Protein AF-A0A852V885-F1 (afdb_monomer_lite)

Secondary structure (DSSP, 8-state):
---S-TT--EEEEEEEEEEEE-TTS-EEEEEEEEEEEEGGGGGG--TTT--HHHHHHHHEEEEEEEEETTTTEEEPPP-TT-HHHHHHHHS---------

Organism: NCBI:txid1260955

Structure (mmCIF, N/CA/C/O backbone):
data_AF-A0A852V885-F1
#
_entry.id   AF-A0A852V885-F1
#
loop_
_atom_site.group_PDB
_atom_site.id
_atom_site.type_symbol
_atom_site.label_atom_id
_atom_site.label_alt_id
_atom_site.label_comp_id
_atom_site.label_asym_id
_atom_site.label_entity_id
_atom_site.label_seq_id
_atom_site.pdbx_PDB_ins_code
_atom_site.Cartn_x
_atom_site.Cartn_y
_atom_site.Cartn_z
_atom_site.occupancy
_atom_site.B_iso_or_equiv
_atom_site.auth_seq_id
_atom_site.auth_comp_id
_atom_site.auth_asym_id
_atom_site.auth_atom_id
_atom_site.pdbx_PDB_model_num
ATOM 1 N N . MET A 1 1 ? 10.009 -18.493 -13.099 1.00 53.38 1 MET A N 1
ATOM 2 C CA . MET A 1 1 ? 9.503 -17.710 -11.955 1.00 53.38 1 MET A CA 1
ATOM 3 C C . MET A 1 1 ? 8.258 -18.432 -11.473 1.00 53.38 1 MET A C 1
ATOM 5 O O . MET A 1 1 ? 7.298 -18.512 -12.229 1.00 53.38 1 MET A O 1
ATOM 9 N N . GLU A 1 2 ? 8.333 -19.107 -10.330 1.00 53.81 2 GLU A N 1
ATOM 10 C CA . GLU A 1 2 ? 7.222 -19.916 -9.817 1.00 53.81 2 GLU A CA 1
ATOM 11 C C . GLU A 1 2 ? 6.135 -18.998 -9.239 1.00 53.81 2 GLU A C 1
ATOM 13 O O . GLU A 1 2 ? 6.434 -17.995 -8.591 1.00 53.81 2 GLU A O 1
ATOM 18 N N . ASN A 1 3 ? 4.870 -19.284 -9.539 1.00 57.44 3 ASN A N 1
ATOM 19 C CA . ASN A 1 3 ? 3.746 -18.435 -9.159 1.00 57.44 3 ASN A CA 1
ATOM 20 C C . ASN A 1 3 ? 3.264 -18.829 -7.756 1.00 57.44 3 ASN A C 1
ATOM 22 O O . ASN A 1 3 ? 2.510 -19.786 -7.611 1.00 57.44 3 ASN A O 1
ATOM 26 N N . LEU A 1 4 ? 3.696 -18.090 -6.732 1.00 71.00 4 LEU A N 1
ATOM 27 C CA . LEU A 1 4 ? 3.463 -18.420 -5.317 1.00 71.00 4 LEU A CA 1
ATOM 28 C C . LEU A 1 4 ? 1.994 -18.298 -4.857 1.00 71.00 4 LEU A C 1
ATOM 30 O O . LEU A 1 4 ? 1.671 -18.696 -3.742 1.00 71.00 4 LEU A O 1
ATOM 34 N N . ALA A 1 5 ? 1.086 -17.771 -5.687 1.00 72.31 5 ALA A N 1
ATOM 35 C CA . ALA A 1 5 ? -0.337 -17.664 -5.350 1.00 72.31 5 ALA A CA 1
ATOM 36 C C . ALA A 1 5 ? -1.220 -17.581 -6.613 1.00 72.31 5 ALA A C 1
ATOM 38 O O . ALA A 1 5 ? -1.673 -16.494 -6.979 1.00 72.31 5 ALA A O 1
ATOM 39 N N . PRO A 1 6 ? -1.493 -18.694 -7.317 1.00 72.25 6 PRO A N 1
ATOM 40 C CA . PRO A 1 6 ? -2.224 -18.673 -8.588 1.00 72.25 6 PRO A CA 1
ATOM 41 C C . PRO A 1 6 ? -3.679 -18.189 -8.459 1.00 72.25 6 PRO A C 1
ATOM 43 O O . PRO A 1 6 ? -4.210 -17.621 -9.408 1.00 72.25 6 PRO A O 1
ATOM 46 N N . GLY A 1 7 ? -4.302 -18.344 -7.285 1.00 85.31 7 GLY A N 1
ATOM 47 C CA . GLY A 1 7 ? -5.670 -17.882 -7.017 1.00 85.31 7 GLY A CA 1
ATOM 48 C C . GLY A 1 7 ? -5.797 -16.431 -6.535 1.00 85.31 7 GLY A C 1
ATOM 49 O O . GLY A 1 7 ? -6.914 -15.940 -6.401 1.00 85.31 7 GLY A O 1
ATOM 50 N N . LEU A 1 8 ? -4.691 -15.730 -6.255 1.00 83.62 8 LEU A N 1
ATOM 51 C CA . LEU A 1 8 ? -4.754 -14.348 -5.776 1.00 83.62 8 LEU A CA 1
ATOM 52 C C . LEU A 1 8 ? -5.146 -13.422 -6.933 1.00 83.62 8 LEU A C 1
ATOM 54 O O . LEU A 1 8 ? -4.385 -13.280 -7.889 1.00 83.62 8 LEU A O 1
ATOM 58 N N . THR A 1 9 ? -6.318 -12.792 -6.847 1.00 88.81 9 THR A N 1
ATOM 59 C CA . THR A 1 9 ? -6.835 -11.877 -7.882 1.00 88.81 9 THR A CA 1
ATOM 60 C C . THR A 1 9 ? -6.717 -10.407 -7.492 1.00 88.81 9 THR A C 1
ATOM 62 O O . THR A 1 9 ? -6.601 -9.551 -8.368 1.00 88.81 9 THR A O 1
ATOM 65 N N . ALA A 1 10 ? -6.697 -10.103 -6.194 1.00 87.38 10 ALA A N 1
ATOM 66 C CA . ALA A 1 10 ? -6.475 -8.766 -5.662 1.00 87.38 10 ALA A CA 1
ATOM 67 C C . ALA A 1 10 ? -5.878 -8.827 -4.251 1.00 87.38 10 ALA A C 1
ATOM 69 O O . ALA A 1 10 ? -6.069 -9.806 -3.531 1.00 87.38 10 ALA A O 1
ATOM 70 N N . ALA A 1 11 ? -5.206 -7.753 -3.844 1.00 85.81 11 ALA A N 1
ATOM 71 C CA . ALA A 1 11 ? -4.686 -7.562 -2.497 1.00 85.81 11 ALA A CA 1
ATOM 72 C C . ALA A 1 11 ? -5.018 -6.156 -1.985 1.00 85.81 11 ALA A C 1
ATOM 74 O O . ALA A 1 11 ? -5.087 -5.199 -2.757 1.00 85.81 11 ALA A O 1
ATOM 75 N N . ARG A 1 12 ? -5.210 -6.028 -0.671 1.00 83.94 12 ARG A N 1
ATOM 76 C CA . ARG A 1 12 ? -5.202 -4.738 0.026 1.00 83.94 12 ARG A CA 1
ATOM 77 C C . ARG A 1 12 ? -3.904 -4.651 0.812 1.00 83.94 12 ARG A C 1
ATOM 79 O O . ARG A 1 12 ? -3.597 -5.572 1.562 1.00 83.94 12 ARG A O 1
ATOM 86 N N . ALA A 1 13 ? -3.153 -3.578 0.620 1.00 81.12 13 ALA A N 1
ATOM 87 C CA . ALA A 1 13 ? -1.880 -3.366 1.290 1.00 81.12 13 ALA A CA 1
ATOM 88 C C . ALA A 1 13 ? -1.911 -2.060 2.078 1.00 81.12 13 ALA A C 1
ATOM 90 O O . ALA A 1 13 ? -2.412 -1.045 1.592 1.00 81.12 13 ALA A O 1
ATOM 91 N N . VAL A 1 14 ? -1.345 -2.099 3.282 1.00 79.44 14 VAL A N 1
ATOM 92 C CA . VAL A 1 14 ? -1.043 -0.920 4.093 1.00 79.44 14 VAL A CA 1
ATOM 93 C C . VAL A 1 14 ? 0.447 -0.954 4.392 1.00 79.44 14 VAL A C 1
ATOM 95 O O . VAL A 1 14 ? 0.952 -1.947 4.910 1.00 79.44 14 VAL A O 1
ATOM 98 N N . VAL A 1 15 ? 1.153 0.115 4.036 1.00 78.88 15 VAL A N 1
ATOM 99 C CA . VAL A 1 15 ? 2.592 0.255 4.261 1.00 78.88 15 VAL A CA 1
ATOM 100 C C . VAL A 1 15 ? 2.813 1.218 5.411 1.00 78.88 15 VAL A C 1
ATOM 102 O O . VAL A 1 15 ? 2.333 2.357 5.400 1.00 78.88 15 VAL A O 1
ATOM 105 N N . LEU A 1 16 ? 3.564 0.738 6.393 1.00 78.69 16 LEU A N 1
ATOM 106 C CA . LEU A 1 16 ? 3.927 1.448 7.606 1.00 78.69 16 LEU A CA 1
ATOM 107 C C . LEU A 1 16 ? 5.438 1.641 7.646 1.00 78.69 16 LEU A C 1
ATOM 109 O O . LEU A 1 16 ? 6.187 0.762 7.226 1.00 78.69 16 LEU A O 1
ATOM 113 N N . ARG A 1 17 ? 5.881 2.770 8.189 1.00 76.12 17 ARG A N 1
ATOM 114 C CA . ARG A 1 17 ? 7.284 3.031 8.504 1.00 76.12 17 ARG A CA 1
ATOM 115 C C . ARG A 1 17 ? 7.404 3.413 9.963 1.00 76.12 17 ARG A C 1
ATOM 117 O O . ARG A 1 17 ? 6.640 4.238 10.453 1.00 76.12 17 ARG A O 1
ATOM 124 N N . ALA A 1 18 ? 8.355 2.794 10.650 1.00 73.44 18 ALA A N 1
ATOM 125 C CA . ALA A 1 18 ? 8.765 3.226 11.973 1.00 73.44 18 ALA A CA 1
ATOM 126 C 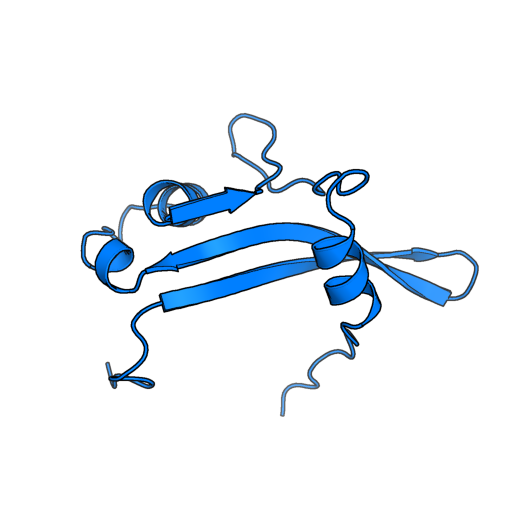C . ALA A 1 18 ? 9.587 4.508 11.816 1.00 73.44 18 ALA A C 1
ATOM 128 O O . ALA A 1 18 ? 10.739 4.464 11.392 1.00 73.44 18 ALA A O 1
ATOM 129 N N . ASP A 1 19 ? 8.969 5.652 12.096 1.00 67.94 19 ASP A N 1
ATOM 130 C CA . ASP A 1 19 ? 9.598 6.957 11.881 1.00 67.94 19 ASP A CA 1
ATOM 131 C C . ASP A 1 19 ? 10.400 7.407 13.111 1.00 67.94 19 ASP A C 1
ATOM 133 O O . ASP A 1 19 ? 11.415 8.093 12.978 1.00 67.94 19 ASP A O 1
ATOM 137 N N . ARG A 1 20 ? 9.942 7.056 14.323 1.00 70.38 20 ARG A N 1
ATOM 138 C CA . ARG A 1 20 ? 10.567 7.500 15.577 1.00 70.38 20 ARG A CA 1
ATOM 139 C C . ARG A 1 20 ? 10.176 6.619 16.763 1.00 70.38 20 ARG A C 1
ATOM 141 O O . ARG A 1 20 ? 9.097 6.042 16.772 1.00 70.38 20 ARG A O 1
ATOM 148 N N . VAL A 1 21 ? 11.016 6.589 17.795 1.00 73.19 21 VAL A N 1
ATOM 149 C CA . VAL A 1 21 ? 10.643 6.137 19.144 1.00 73.19 21 VAL A CA 1
ATOM 150 C C . VAL A 1 21 ? 10.334 7.367 20.000 1.00 73.19 21 VAL A C 1
ATOM 152 O O . VAL A 1 21 ? 11.132 8.308 20.045 1.00 73.19 21 VAL A O 1
ATOM 155 N N . ASP A 1 22 ? 9.160 7.407 20.626 1.00 74.50 22 ASP A N 1
ATOM 156 C CA . ASP A 1 22 ? 8.779 8.520 21.496 1.00 74.50 22 ASP A CA 1
ATOM 157 C C . ASP A 1 22 ? 9.550 8.515 22.832 1.00 74.50 22 ASP A C 1
ATOM 159 O O . ASP A 1 22 ? 10.318 7.602 23.142 1.00 74.50 22 ASP A O 1
ATOM 163 N N . ALA A 1 23 ? 9.355 9.555 23.649 1.00 74.88 23 ALA A N 1
ATOM 164 C CA . ALA A 1 23 ? 10.024 9.688 24.948 1.00 74.88 23 ALA A CA 1
ATOM 165 C C . ALA A 1 23 ? 9.664 8.574 25.957 1.00 74.88 23 ALA A C 1
ATOM 167 O O . ALA A 1 23 ? 10.294 8.480 27.008 1.00 74.88 23 ALA A O 1
ATOM 168 N N . TYR A 1 24 ? 8.667 7.742 25.646 1.00 77.12 24 TYR A N 1
ATOM 169 C CA . TYR A 1 24 ? 8.184 6.634 26.466 1.00 77.12 24 TYR A CA 1
ATOM 170 C C . TYR A 1 24 ? 8.586 5.265 25.898 1.00 77.12 24 TYR A C 1
ATOM 172 O O . TYR A 1 24 ? 8.123 4.239 26.395 1.00 77.12 24 TYR A O 1
ATOM 180 N N . GLY A 1 25 ? 9.440 5.231 24.869 1.00 70.94 25 GLY A N 1
ATOM 181 C CA . GLY A 1 25 ? 9.926 3.993 24.266 1.00 70.94 25 GLY A CA 1
ATOM 182 C C . GLY A 1 25 ? 8.957 3.349 23.273 1.00 70.94 25 GLY A C 1
ATOM 183 O O . GLY A 1 25 ? 9.174 2.205 22.885 1.00 70.94 25 GLY A O 1
ATOM 184 N N . ARG A 1 26 ? 7.890 4.041 22.849 1.00 72.44 26 ARG A N 1
ATOM 185 C CA . ARG A 1 26 ? 6.922 3.495 21.886 1.00 72.44 26 ARG A CA 1
ATOM 186 C C . ARG A 1 26 ? 7.326 3.835 20.458 1.00 72.44 26 ARG A C 1
ATOM 188 O O . ARG A 1 26 ? 7.597 4.994 20.140 1.00 72.44 26 ARG A O 1
ATOM 195 N N . THR A 1 27 ? 7.315 2.831 19.584 1.00 71.19 27 THR A N 1
ATOM 196 C CA . THR A 1 27 ? 7.535 3.016 18.145 1.00 71.19 27 THR A CA 1
ATOM 197 C C . THR A 1 27 ? 6.341 3.730 17.526 1.00 71.19 27 THR A C 1
ATOM 199 O O . THR A 1 27 ? 5.220 3.223 17.526 1.00 71.19 27 THR A O 1
ATOM 202 N N . GLN A 1 28 ? 6.585 4.909 16.969 1.00 69.88 28 GLN A N 1
ATOM 203 C CA . GLN A 1 28 ? 5.602 5.664 16.216 1.00 69.88 28 GLN A CA 1
ATOM 204 C C . GLN A 1 28 ? 5.654 5.238 14.748 1.00 69.88 28 GLN A C 1
ATOM 206 O O . GLN A 1 28 ? 6.655 5.431 14.052 1.00 69.88 28 GLN A O 1
ATOM 211 N N . LEU A 1 29 ? 4.557 4.632 14.293 1.00 69.19 29 LEU A N 1
ATOM 212 C CA . LEU A 1 29 ? 4.390 4.166 12.923 1.00 69.19 29 LEU A CA 1
ATOM 213 C C . LEU A 1 29 ? 3.680 5.235 12.093 1.00 69.19 29 LEU A C 1
ATOM 215 O O . LEU A 1 29 ? 2.554 5.628 12.402 1.00 69.19 29 LEU A O 1
ATOM 219 N N . SER A 1 30 ? 4.307 5.654 11.003 1.00 68.81 30 SER A N 1
ATOM 220 C CA . SER A 1 30 ? 3.682 6.492 9.988 1.00 68.81 30 SER A CA 1
ATOM 221 C C . SER A 1 30 ? 3.171 5.646 8.841 1.00 68.81 30 SER A C 1
ATOM 223 O O . SER A 1 30 ? 3.872 4.775 8.324 1.00 68.81 30 SER A O 1
ATOM 225 N N . ARG A 1 31 ? 1.944 5.924 8.398 1.00 65.62 31 ARG A N 1
ATOM 226 C CA . ARG A 1 31 ? 1.368 5.247 7.231 1.00 65.62 31 ARG A CA 1
ATOM 227 C C . ARG A 1 31 ? 1.833 5.939 5.982 1.00 65.62 31 ARG A C 1
ATOM 229 O O . ARG A 1 31 ? 1.589 7.124 5.813 1.00 65.62 31 ARG A O 1
ATOM 236 N N . MET A 1 32 ? 2.465 5.192 5.103 1.00 71.19 32 MET A N 1
ATOM 237 C CA . MET A 1 32 ? 2.981 5.726 3.852 1.00 71.19 32 MET A CA 1
ATOM 238 C C . MET A 1 32 ? 2.015 5.480 2.700 1.00 71.19 32 MET A C 1
ATOM 240 O O . MET A 1 32 ? 1.954 6.272 1.763 1.00 71.19 32 MET A O 1
ATOM 244 N N . LEU A 1 33 ? 1.262 4.381 2.772 1.00 77.88 33 LEU A N 1
ATOM 245 C CA . LEU A 1 33 ? 0.375 3.943 1.707 1.00 77.88 33 LEU A CA 1
ATOM 246 C C . LEU A 1 33 ? -0.737 3.057 2.262 1.00 77.88 33 LEU A C 1
ATOM 248 O O . LEU A 1 33 ? -0.477 2.191 3.093 1.00 77.88 33 LEU A O 1
ATOM 252 N N . ALA A 1 34 ? -1.949 3.224 1.751 1.00 78.06 34 ALA A N 1
ATOM 253 C CA . ALA A 1 34 ? -3.005 2.227 1.831 1.00 78.06 34 ALA A CA 1
ATOM 254 C C . ALA A 1 34 ? -3.636 2.092 0.445 1.00 78.06 34 ALA A C 1
ATOM 256 O O . ALA A 1 34 ? -3.970 3.096 -0.180 1.00 78.06 34 ALA A O 1
ATOM 257 N N . GLY A 1 35 ? -3.795 0.874 -0.062 1.00 82.75 35 GLY A N 1
ATOM 258 C CA . GLY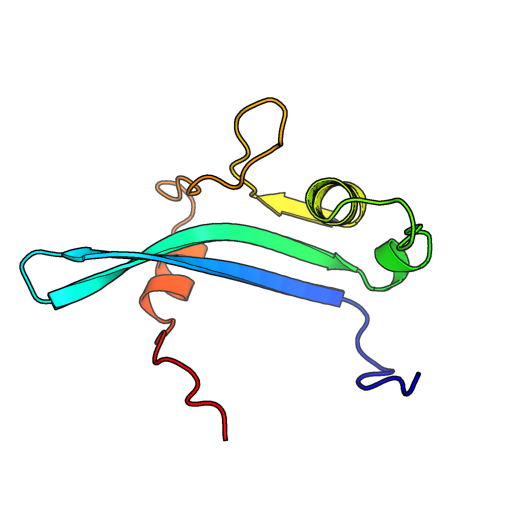 A 1 35 ? -4.402 0.704 -1.373 1.00 82.75 35 GLY A CA 1
ATOM 259 C C . GLY A 1 35 ? -4.884 -0.699 -1.675 1.00 82.75 35 GLY A C 1
ATOM 260 O O . GLY A 1 35 ? -4.480 -1.674 -1.038 1.00 82.75 35 GLY A O 1
ATOM 261 N N . ARG A 1 36 ? -5.769 -0.788 -2.665 1.00 86.06 36 ARG A N 1
ATOM 262 C CA . ARG A 1 36 ? -6.216 -2.043 -3.264 1.00 86.06 36 ARG A CA 1
ATOM 263 C C . ARG A 1 36 ? -5.598 -2.183 -4.646 1.00 86.06 36 ARG A C 1
ATOM 265 O O . ARG A 1 36 ? -5.698 -1.276 -5.467 1.00 86.06 36 ARG A O 1
ATOM 272 N N . PHE A 1 37 ? -5.037 -3.353 -4.903 1.00 88.31 37 PHE A N 1
ATOM 273 C CA . PHE A 1 37 ? -4.382 -3.678 -6.155 1.00 88.31 37 PHE A CA 1
ATOM 274 C C . PHE A 1 37 ? -5.004 -4.934 -6.742 1.00 88.31 37 PHE A C 1
ATOM 276 O O . PHE A 1 37 ? -5.091 -5.963 -6.069 1.00 88.31 37 PHE A O 1
ATOM 283 N N . GLU A 1 38 ? -5.431 -4.860 -7.996 1.00 90.69 38 GLU A N 1
ATOM 284 C CA . GLU A 1 38 ? -5.844 -6.038 -8.745 1.00 90.69 38 GLU A CA 1
ATOM 285 C C . GLU A 1 38 ? -4.633 -6.634 -9.452 1.00 90.69 38 GLU A C 1
ATOM 287 O O . GLU A 1 38 ? -3.817 -5.921 -10.034 1.00 90.69 38 GLU A O 1
ATOM 292 N N . ARG A 1 39 ? -4.520 -7.961 -9.442 1.00 87.44 39 ARG A N 1
ATOM 293 C CA . ARG A 1 39 ? -3.394 -8.662 -10.060 1.00 87.44 39 ARG A CA 1
ATOM 294 C C . ARG A 1 39 ? -3.230 -8.299 -11.534 1.00 87.44 39 ARG A C 1
ATOM 296 O O . ARG A 1 39 ? -2.119 -8.023 -11.968 1.00 87.44 39 ARG A O 1
ATOM 303 N N . ARG A 1 40 ? -4.345 -8.241 -12.267 1.00 89.94 40 ARG A N 1
ATOM 304 C CA . ARG A 1 40 ? -4.367 -7.907 -13.700 1.00 89.94 40 ARG A CA 1
ATOM 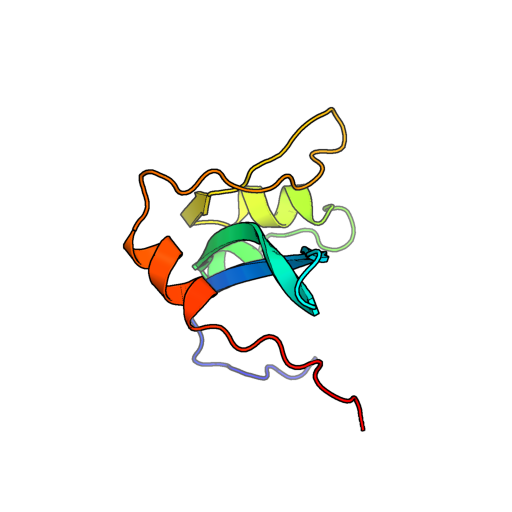305 C C . ARG A 1 40 ? -3.802 -6.519 -14.015 1.00 89.94 40 ARG A C 1
ATOM 307 O O . ARG A 1 40 ? -3.317 -6.298 -15.119 1.00 89.94 40 ARG A O 1
ATOM 314 N N . SER A 1 41 ? -3.849 -5.582 -13.064 1.00 87.56 41 SER A N 1
ATOM 315 C CA . SER A 1 41 ? -3.307 -4.235 -13.262 1.00 87.56 41 SER A CA 1
ATOM 316 C C . SER A 1 41 ? -1.783 -4.260 -13.410 1.00 87.56 41 SER A C 1
ATOM 318 O O . SER A 1 41 ? -1.220 -3.417 -14.101 1.00 87.56 41 SER A O 1
ATOM 320 N N . PHE A 1 42 ? -1.113 -5.263 -12.835 1.00 88.00 42 PHE A N 1
ATOM 321 C CA . PHE A 1 42 ? 0.336 -5.431 -12.938 1.00 88.00 42 PHE A CA 1
ATOM 322 C C . PHE A 1 42 ? 0.802 -6.104 -14.236 1.00 88.00 42 PHE A C 1
ATOM 324 O O . PHE A 1 42 ? 1.985 -6.005 -14.563 1.00 88.00 42 PHE A O 1
ATOM 331 N N . ASP A 1 43 ? -0.091 -6.739 -15.005 1.00 89.19 43 ASP A N 1
ATOM 332 C CA . ASP A 1 43 ? 0.276 -7.522 -16.200 1.00 89.19 43 ASP A CA 1
ATOM 333 C C . ASP A 1 43 ? 0.935 -6.673 -17.301 1.00 89.19 43 ASP A C 1
ATOM 335 O O . ASP A 1 43 ? 1.660 -7.193 -18.146 1.00 89.19 43 ASP A O 1
ATOM 339 N N . ARG A 1 44 ? 0.682 -5.357 -17.309 1.00 86.06 44 ARG A N 1
ATOM 340 C CA . ARG A 1 44 ? 1.203 -4.415 -18.317 1.00 86.06 44 ARG A CA 1
ATOM 341 C C . ARG A 1 44 ? 2.312 -3.504 -17.798 1.00 86.06 44 ARG A C 1
ATOM 343 O O . ARG A 1 44 ? 2.770 -2.629 -18.535 1.00 86.06 44 ARG A O 1
ATOM 350 N N . VAL A 1 45 ? 2.741 -3.680 -16.551 1.00 90.75 45 VAL A N 1
ATOM 351 C CA . VAL A 1 45 ? 3.817 -2.863 -15.987 1.00 90.75 45 VAL A CA 1
ATOM 352 C C . VAL A 1 45 ? 5.134 -3.250 -16.650 1.00 90.75 45 VAL A C 1
ATOM 354 O O . VAL A 1 45 ? 5.542 -4.410 -16.660 1.00 90.75 45 VAL A O 1
ATOM 357 N N . ARG A 1 46 ? 5.825 -2.248 -17.192 1.00 91.69 46 ARG A N 1
ATOM 358 C CA . ARG A 1 46 ? 7.183 -2.398 -17.722 1.00 91.69 46 ARG A CA 1
ATOM 359 C C . ARG A 1 46 ? 8.180 -2.341 -16.573 1.00 91.69 46 ARG A C 1
ATOM 361 O O . ARG A 1 46 ? 8.723 -1.279 -16.284 1.00 91.69 46 ARG A O 1
ATOM 368 N N . TRP A 1 47 ? 8.370 -3.460 -15.881 1.00 89.75 47 TRP A N 1
ATOM 369 C CA . TRP A 1 47 ? 9.196 -3.540 -14.668 1.00 89.75 47 TRP A CA 1
ATOM 370 C C . TRP A 1 47 ? 10.660 -3.125 -14.868 1.00 89.75 47 TRP A C 1
ATOM 372 O O . TRP A 1 47 ? 11.308 -2.718 -13.911 1.00 89.75 47 TRP A O 1
ATOM 382 N N . ASP A 1 48 ? 11.168 -3.187 -16.100 1.00 91.81 48 ASP A N 1
ATOM 383 C CA . ASP A 1 48 ? 12.507 -2.728 -16.482 1.00 91.81 48 ASP A CA 1
ATOM 384 C C . ASP A 1 48 ? 12.663 -1.198 -16.488 1.00 91.81 48 ASP A C 1
ATOM 386 O O . ASP A 1 48 ? 13.775 -0.693 -16.355 1.00 91.81 48 ASP A O 1
ATOM 390 N N . ALA A 1 49 ? 11.562 -0.457 -16.640 1.00 88.38 49 ALA A N 1
ATOM 391 C CA . ALA A 1 49 ? 11.579 0.991 -16.855 1.00 88.38 49 ALA A CA 1
ATOM 392 C C . ALA A 1 49 ? 10.715 1.774 -15.855 1.00 88.38 49 ALA A C 1
ATOM 394 O O . ALA A 1 49 ? 10.941 2.964 -15.629 1.00 88.38 49 ALA A O 1
ATOM 395 N N . ALA A 1 50 ? 9.704 1.137 -15.266 1.00 88.50 50 ALA A N 1
ATOM 396 C CA . ALA A 1 50 ? 8.807 1.764 -14.312 1.00 88.50 50 ALA A CA 1
ATOM 397 C C . ALA A 1 50 ? 9.484 1.900 -12.943 1.00 88.50 50 ALA A C 1
ATOM 399 O O . ALA A 1 50 ? 9.976 0.929 -12.373 1.00 88.50 50 ALA A O 1
ATOM 400 N N . ASN A 1 51 ? 9.446 3.105 -12.370 1.00 87.50 51 ASN A N 1
ATOM 401 C CA . ASN A 1 51 ? 9.794 3.285 -10.962 1.00 87.50 51 ASN A CA 1
ATOM 402 C C . ASN A 1 51 ? 8.629 2.854 -10.049 1.00 87.50 51 ASN A C 1
ATOM 404 O O . ASN A 1 51 ? 7.465 2.848 -10.459 1.00 87.50 51 ASN A O 1
ATOM 408 N N . ALA A 1 52 ? 8.942 2.531 -8.791 1.00 82.94 52 ALA A N 1
ATOM 409 C CA . ALA A 1 52 ? 7.975 1.999 -7.828 1.00 82.94 52 ALA A CA 1
ATOM 410 C C . ALA A 1 52 ? 6.775 2.932 -7.595 1.00 82.94 52 ALA A C 1
ATOM 412 O O . ALA A 1 52 ? 5.639 2.470 -7.542 1.00 82.94 52 ALA A O 1
ATOM 413 N N . ALA A 1 53 ? 7.006 4.246 -7.512 1.00 81.69 53 ALA A N 1
ATOM 414 C CA . ALA A 1 53 ? 5.931 5.221 -7.341 1.00 81.69 53 ALA A CA 1
ATOM 415 C C . ALA A 1 53 ? 4.959 5.218 -8.531 1.00 81.69 53 ALA A C 1
ATOM 417 O O . ALA A 1 53 ? 3.756 5.368 -8.341 1.00 81.69 53 ALA A O 1
ATOM 418 N N . THR A 1 54 ? 5.466 5.046 -9.750 1.00 84.44 54 THR A N 1
ATOM 419 C CA . THR A 1 54 ? 4.648 4.971 -10.969 1.00 84.44 54 THR A CA 1
ATOM 420 C C . THR A 1 54 ? 3.872 3.663 -11.007 1.00 84.44 54 THR A C 1
ATOM 422 O O . THR A 1 54 ? 2.659 3.689 -11.158 1.00 84.44 54 THR A O 1
ATOM 425 N N . ALA A 1 55 ? 4.534 2.532 -10.746 1.00 88.56 55 ALA A N 1
ATOM 426 C CA . ALA A 1 55 ? 3.869 1.234 -10.693 1.00 88.56 55 ALA A CA 1
ATOM 427 C C . ALA A 1 55 ? 2.740 1.205 -9.649 1.00 88.56 55 ALA A C 1
ATOM 429 O O . ALA A 1 55 ? 1.654 0.719 -9.935 1.00 88.56 55 ALA A O 1
ATOM 430 N N . VAL A 1 56 ? 2.959 1.762 -8.457 1.00 85.62 56 VAL A N 1
ATOM 431 C CA . VAL A 1 56 ? 1.934 1.846 -7.407 1.00 85.62 56 VAL A CA 1
ATOM 432 C C . VAL A 1 56 ? 0.746 2.709 -7.831 1.00 85.62 56 VAL A C 1
ATOM 434 O O . VAL A 1 56 ? -0.393 2.280 -7.674 1.00 85.62 56 VAL A O 1
ATOM 437 N N . ASN A 1 57 ? 1.001 3.909 -8.356 1.00 82.81 57 ASN A N 1
ATOM 438 C CA . ASN A 1 57 ? -0.069 4.832 -8.736 1.00 82.81 57 ASN A CA 1
ATOM 439 C C . ASN A 1 57 ? -0.892 4.309 -9.921 1.00 82.81 57 ASN A C 1
ATOM 441 O O . ASN A 1 57 ? -2.111 4.428 -9.905 1.00 82.81 57 ASN A O 1
ATOM 445 N N . ASP A 1 58 ? -0.244 3.703 -10.917 1.00 86.44 58 ASP A N 1
ATOM 446 C CA . ASP A 1 58 ? -0.905 3.287 -12.159 1.00 86.44 58 ASP A CA 1
ATOM 447 C C . ASP A 1 58 ? -1.672 1.961 -12.015 1.00 86.44 58 ASP A C 1
ATOM 449 O O . ASP A 1 58 ? -2.519 1.641 -12.848 1.00 86.44 58 ASP A O 1
ATOM 453 N N . THR A 1 59 ? -1.378 1.167 -10.978 1.00 88.06 59 THR A N 1
ATOM 454 C CA . THR A 1 59 ? -1.993 -0.161 -10.777 1.00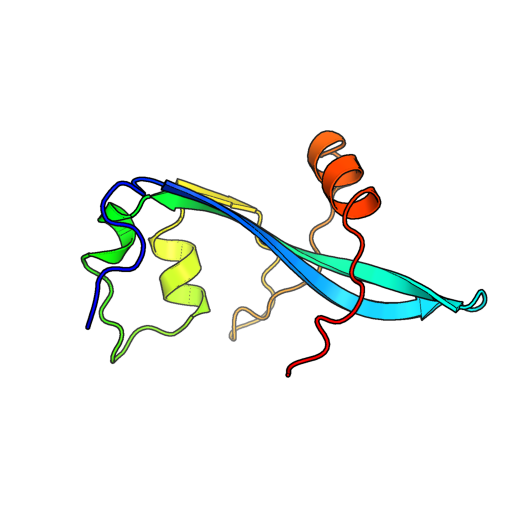 88.06 59 THR A CA 1
ATOM 455 C C . THR A 1 59 ? -3.040 -0.213 -9.673 1.00 88.06 59 THR A C 1
ATOM 457 O O . THR A 1 59 ? -3.794 -1.191 -9.595 1.00 88.06 59 THR A O 1
ATOM 460 N N . ALA A 1 60 ? -3.098 0.803 -8.814 1.00 83.44 60 ALA A N 1
ATOM 461 C CA . ALA A 1 60 ? -4.046 0.831 -7.718 1.00 83.44 60 ALA A CA 1
ATOM 462 C C . ALA A 1 60 ? -5.460 1.198 -8.194 1.00 83.44 60 ALA A C 1
ATOM 464 O O . ALA A 1 60 ? -5.663 2.183 -8.895 1.00 83.44 60 ALA A O 1
ATOM 465 N N . ASP A 1 61 ? -6.444 0.415 -7.753 1.00 74.69 61 ASP A N 1
ATOM 466 C CA . ASP A 1 61 ? -7.878 0.653 -7.987 1.00 74.69 61 ASP A CA 1
ATOM 467 C C . ASP A 1 61 ? -8.419 1.731 -7.027 1.00 74.69 61 ASP A C 1
ATOM 469 O O . ASP A 1 61 ? -9.253 2.560 -7.370 1.00 74.69 61 ASP A O 1
ATOM 473 N N . ASN A 1 62 ? -7.877 1.749 -5.808 1.00 69.56 62 ASN A N 1
ATOM 474 C CA . ASN A 1 62 ? -8.054 2.813 -4.828 1.00 69.56 62 ASN A CA 1
ATOM 475 C C . ASN A 1 62 ? -6.744 2.958 -4.062 1.00 69.56 62 ASN A C 1
ATOM 477 O O . ASN A 1 62 ? -6.295 1.986 -3.447 1.00 69.56 62 ASN A O 1
ATOM 481 N N . VAL A 1 63 ? -6.138 4.145 -4.095 1.00 72.50 63 VAL A N 1
ATOM 482 C CA . VAL A 1 63 ? -4.906 4.444 -3.361 1.00 72.50 63 VAL A CA 1
ATOM 483 C C . VAL A 1 63 ? -5.075 5.699 -2.522 1.00 72.50 63 VAL A C 1
ATOM 485 O O . VAL A 1 63 ? -5.403 6.772 -3.017 1.00 72.50 63 VAL A O 1
ATOM 488 N N . MET A 1 64 ? -4.805 5.558 -1.232 1.00 67.50 64 MET A N 1
ATOM 489 C CA . MET A 1 64 ? -4.447 6.669 -0.371 1.00 67.50 64 MET A CA 1
ATOM 490 C C . MET A 1 64 ? -2.929 6.659 -0.263 1.00 67.50 64 MET A C 1
ATOM 492 O O . MET A 1 64 ? -2.340 5.746 0.319 1.00 67.50 64 MET A O 1
ATOM 496 N N . ILE A 1 65 ? -2.284 7.657 -0.854 1.00 68.50 65 ILE A N 1
ATOM 497 C CA . ILE A 1 65 ? -0.837 7.837 -0.769 1.00 68.50 65 ILE A CA 1
ATOM 498 C C . ILE A 1 65 ? -0.534 9.313 -0.528 1.00 68.50 65 ILE A C 1
ATOM 500 O O . ILE A 1 65 ? -0.997 10.190 -1.255 1.00 68.50 65 ILE A O 1
ATOM 504 N N . GLY A 1 66 ? 0.227 9.601 0.525 1.00 63.12 66 GLY A N 1
ATOM 505 C CA . GLY A 1 66 ? 0.790 10.928 0.718 1.00 63.12 66 GLY A CA 1
ATOM 506 C C . GLY A 1 66 ? 2.067 10.983 -0.100 1.00 63.12 66 GLY A C 1
ATOM 507 O O . GLY A 1 66 ? 3.027 10.330 0.275 1.00 63.12 66 GLY A O 1
ATOM 508 N N . GLN A 1 67 ? 2.112 11.703 -1.219 1.00 66.75 67 GLN A N 1
ATOM 509 C CA . GLN A 1 67 ? 3.363 11.922 -1.960 1.00 66.75 67 GLN A CA 1
ATOM 510 C C . GLN A 1 67 ? 3.694 13.406 -1.999 1.00 66.75 67 GLN A C 1
ATOM 512 O O . GLN A 1 67 ? 2.809 14.237 -2.202 1.00 66.75 67 GLN A O 1
ATOM 517 N N . LYS A 1 68 ? 4.972 13.751 -1.820 1.00 63.81 68 LYS A N 1
ATOM 518 C CA . LYS A 1 68 ? 5.442 15.140 -1.884 1.00 63.81 68 LYS A CA 1
ATOM 519 C C . LYS A 1 68 ? 6.675 15.264 -2.776 1.00 63.81 68 LYS A C 1
ATOM 521 O O . LYS A 1 68 ? 7.505 14.362 -2.847 1.00 63.81 68 LYS A O 1
ATOM 526 N N . GLY A 1 69 ? 6.800 16.421 -3.427 1.00 65.12 69 GLY A N 1
ATOM 527 C CA . GLY A 1 69 ? 7.959 16.772 -4.249 1.00 65.12 69 GLY A CA 1
ATOM 528 C C . GLY A 1 69 ? 8.028 16.034 -5.591 1.00 65.12 69 GLY A C 1
ATOM 529 O O . GLY A 1 69 ? 7.207 15.173 -5.901 1.00 65.12 69 GLY A O 1
ATOM 530 N N . ALA A 1 70 ? 9.029 16.387 -6.402 1.00 64.50 70 ALA A N 1
ATOM 531 C CA . ALA A 1 70 ? 9.194 15.861 -7.762 1.00 64.50 70 ALA A CA 1
ATOM 532 C C . ALA A 1 70 ? 9.542 14.360 -7.801 1.00 64.50 70 ALA A C 1
ATOM 534 O O . ALA A 1 70 ? 9.175 13.667 -8.745 1.00 64.50 70 ALA A O 1
ATOM 535 N N . ALA A 1 71 ? 10.196 13.847 -6.755 1.00 67.56 71 ALA A N 1
ATOM 536 C CA . ALA A 1 71 ? 10.524 12.429 -6.606 1.00 67.56 71 ALA A CA 1
ATOM 537 C C . ALA A 1 71 ? 9.342 11.571 -6.108 1.00 67.56 71 ALA A C 1
ATOM 539 O O . ALA A 1 71 ? 9.481 10.357 -5.980 1.00 67.56 71 ALA A O 1
ATOM 540 N N . LYS A 1 72 ? 8.177 12.189 -5.840 1.00 66.50 72 LYS A N 1
ATOM 541 C CA . LYS A 1 72 ? 6.987 11.538 -5.274 1.00 66.50 72 LYS A CA 1
ATOM 542 C C . LYS A 1 72 ? 7.298 10.756 -3.992 1.00 66.50 7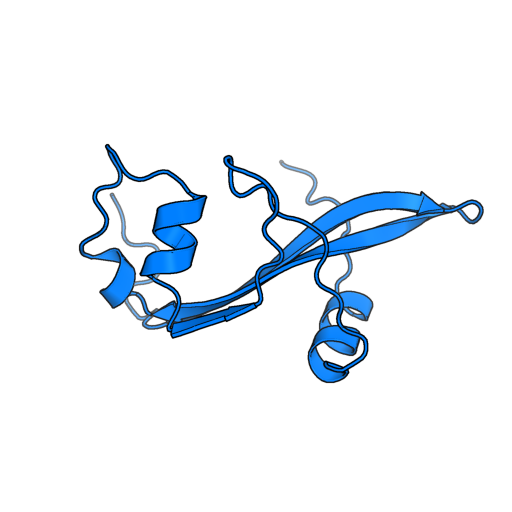2 LYS A C 1
ATOM 544 O O . LYS A 1 72 ? 6.840 9.624 -3.804 1.00 66.50 72 LYS A O 1
ATOM 549 N N . GLU A 1 73 ? 8.085 11.368 -3.111 1.00 66.31 73 GLU A N 1
ATOM 550 C CA . GLU A 1 73 ? 8.500 10.724 -1.873 1.00 66.31 73 GLU A CA 1
ATOM 551 C C . GLU A 1 73 ? 7.281 10.443 -0.986 1.00 66.31 73 GLU A C 1
ATOM 553 O O . GLU A 1 73 ? 6.457 11.342 -0.774 1.00 66.31 73 GLU A O 1
ATOM 558 N N . PRO A 1 74 ? 7.144 9.209 -0.477 1.00 63.94 74 PRO A N 1
ATOM 559 C CA . PRO A 1 74 ? 6.034 8.836 0.380 1.00 63.94 74 PRO A CA 1
ATOM 560 C C . PRO A 1 74 ? 6.121 9.526 1.751 1.00 63.94 74 PRO A C 1
ATOM 562 O O . PRO A 1 74 ? 7.035 9.305 2.555 1.00 63.94 74 PRO A O 1
ATOM 565 N N . HIS A 1 75 ? 5.117 10.349 2.009 1.00 66.38 75 HIS A N 1
ATOM 566 C CA . HIS A 1 75 ? 4.853 11.084 3.231 1.00 66.38 75 HIS A CA 1
ATOM 567 C C . HIS A 1 75 ? 3.771 10.403 4.075 1.00 66.38 75 HIS A C 1
ATOM 569 O O . HIS A 1 75 ? 2.912 9.703 3.531 1.00 66.38 75 HIS A O 1
ATOM 575 N N . PRO A 1 76 ? 3.780 10.636 5.400 1.00 69.50 76 PRO A N 1
ATOM 576 C CA . PRO A 1 76 ? 2.730 10.152 6.279 1.00 69.50 76 PRO A CA 1
ATOM 577 C C . PRO A 1 76 ? 1.343 10.607 5.806 1.00 69.50 76 PRO A C 1
ATOM 579 O O . PRO A 1 76 ? 1.119 11.796 5.573 1.00 69.50 76 PRO A O 1
ATOM 582 N N . LEU A 1 77 ? 0.420 9.658 5.676 1.00 70.31 77 LEU A N 1
ATOM 583 C CA . LEU A 1 77 ? -0.994 9.927 5.453 1.00 70.31 77 LEU A CA 1
ATOM 584 C C . LEU A 1 77 ? -1.608 10.524 6.715 1.00 70.31 77 LEU A C 1
ATOM 586 O O . LEU A 1 77 ? -1.399 10.021 7.819 1.00 70.31 77 LEU A O 1
ATOM 590 N N . ASP A 1 78 ? -2.414 11.563 6.533 1.00 70.50 78 ASP A N 1
ATOM 591 C CA . ASP A 1 78 ? -3.290 12.072 7.577 1.00 70.50 78 ASP A CA 1
ATOM 592 C C . ASP A 1 78 ? -4.588 11.260 7.592 1.00 70.50 78 ASP A C 1
ATOM 594 O O . ASP A 1 78 ? -5.298 11.186 6.592 1.00 70.50 78 ASP A O 1
ATOM 598 N N . LEU A 1 79 ? -4.875 10.619 8.724 1.00 69.88 79 LEU A N 1
ATOM 599 C CA . LEU A 1 79 ? -5.949 9.628 8.852 1.00 69.88 79 LEU A CA 1
ATOM 600 C C . LEU A 1 79 ? -7.003 10.062 9.862 1.00 69.88 79 LEU A C 1
ATOM 602 O O . LEU A 1 79 ? -7.809 9.247 10.304 1.00 69.88 79 LEU A O 1
ATOM 606 N N . ARG A 1 80 ? -7.019 11.351 10.223 1.00 74.38 80 ARG A N 1
ATOM 607 C CA . ARG A 1 80 ? -8.008 11.925 11.148 1.00 74.38 80 ARG A CA 1
ATOM 608 C C . ARG A 1 80 ? -9.457 11.629 10.743 1.00 74.38 80 ARG A C 1
ATOM 610 O O . ARG A 1 80 ? -10.322 11.602 11.610 1.00 74.38 80 ARG A O 1
ATOM 617 N N . PHE A 1 81 ? -9.704 11.388 9.456 1.00 72.00 81 PHE A N 1
ATOM 618 C CA . PHE A 1 81 ? -11.022 11.083 8.897 1.00 72.00 81 PHE A CA 1
ATOM 619 C C . PHE A 1 81 ? -11.216 9.603 8.516 1.00 72.00 81 PHE A C 1
ATOM 621 O O . PHE A 1 81 ? -12.285 9.246 8.041 1.00 72.00 81 PHE A O 1
ATOM 628 N N . GLU A 1 82 ? -10.228 8.736 8.774 1.00 74.38 82 GLU A N 1
ATOM 629 C CA . GLU A 1 82 ? -10.235 7.310 8.406 1.00 74.38 82 GLU A CA 1
ATOM 630 C C . GLU A 1 82 ? -10.086 6.411 9.654 1.00 74.38 82 GLU A C 1
ATOM 632 O O . GLU A 1 82 ? -9.030 5.800 9.875 1.00 74.38 82 GLU A O 1
ATOM 637 N N . PRO A 1 83 ? -11.114 6.321 10.521 1.00 76.06 83 PRO A N 1
ATOM 638 C CA . PRO A 1 83 ? -11.016 5.652 11.822 1.00 76.06 83 PRO A CA 1
ATOM 639 C C . PRO A 1 83 ? -10.771 4.138 11.722 1.00 76.06 83 PRO A C 1
ATOM 641 O O . PRO A 1 83 ? -10.095 3.567 12.577 1.00 76.06 83 PRO A O 1
ATOM 644 N N . GLU A 1 84 ? -11.259 3.480 10.668 1.00 75.31 84 GLU A N 1
ATOM 645 C CA . GLU A 1 84 ? -11.052 2.041 10.450 1.00 75.31 84 GLU A CA 1
ATOM 646 C C . GLU A 1 84 ? -9.592 1.724 10.114 1.00 75.31 84 GLU A C 1
ATOM 648 O O . GLU A 1 84 ? -8.980 0.829 10.703 1.00 75.31 84 GLU A O 1
ATOM 653 N N . LEU A 1 85 ? -8.990 2.525 9.229 1.00 70.88 85 LEU A N 1
ATOM 654 C CA . LEU A 1 85 ? -7.550 2.473 9.001 1.00 70.88 85 LEU A CA 1
ATOM 655 C C . LEU A 1 85 ? -6.816 2.841 10.293 1.00 70.88 85 LEU A C 1
ATOM 657 O O . LEU A 1 85 ? -5.775 2.247 10.592 1.00 70.88 85 LEU A O 1
ATOM 661 N N . GLN A 1 86 ? -7.351 3.802 11.073 1.00 73.25 86 GLN A N 1
ATOM 662 C CA . GLN A 1 86 ? -6.782 4.186 12.364 1.00 73.25 86 GLN A CA 1
ATOM 663 C C . GLN A 1 86 ? -6.595 2.973 13.279 1.00 73.25 86 GLN A C 1
ATOM 665 O O . GLN A 1 86 ? -5.479 2.734 13.745 1.00 73.25 86 GLN A O 1
ATOM 670 N N . ALA A 1 87 ? -7.656 2.185 13.436 1.00 75.62 87 ALA A N 1
ATOM 671 C CA . ALA A 1 87 ? -7.684 0.970 14.235 1.00 75.62 87 ALA A CA 1
ATOM 672 C C . ALA A 1 87 ? -6.735 -0.121 13.715 1.00 75.62 87 ALA A C 1
ATOM 674 O O . ALA A 1 87 ? -5.992 -0.690 14.513 1.00 75.62 87 ALA A O 1
ATOM 675 N N . LEU A 1 88 ? -6.702 -0.376 12.400 1.00 74.62 88 LEU A N 1
ATOM 676 C CA . LEU A 1 88 ? -5.867 -1.431 11.808 1.00 74.62 88 LEU A CA 1
ATOM 677 C C . LEU A 1 88 ? -4.383 -1.283 12.167 1.00 74.62 88 LEU A C 1
ATOM 679 O O . LEU A 1 88 ? -3.717 -2.257 12.490 1.00 74.62 88 LEU A O 1
ATOM 683 N N . VAL A 1 89 ? -3.856 -0.063 12.130 1.00 71.50 89 VAL A N 1
ATOM 684 C CA . VAL A 1 89 ? -2.432 0.176 12.420 1.00 71.50 89 VAL A CA 1
ATOM 685 C C . VAL A 1 89 ? -2.146 0.230 13.904 1.00 71.50 89 VAL A C 1
ATOM 687 O O . VAL A 1 89 ? -1.070 -0.181 14.312 1.00 71.50 89 VAL A O 1
ATOM 690 N N . ASN A 1 90 ? -3.096 0.690 14.717 1.00 72.44 90 ASN A N 1
ATOM 691 C CA . ASN A 1 90 ? -2.954 0.578 16.166 1.00 72.44 90 ASN A CA 1
ATOM 692 C C . ASN A 1 90 ? -2.938 -0.897 16.611 1.00 72.44 90 ASN A C 1
ATOM 694 O O . ASN A 1 90 ? -2.342 -1.210 17.635 1.00 72.44 90 ASN A O 1
ATOM 698 N N . ALA A 1 91 ? -3.592 -1.784 15.853 1.00 73.81 91 ALA A N 1
ATOM 699 C CA . ALA A 1 91 ? -3.581 -3.228 16.072 1.00 73.81 91 ALA A CA 1
ATOM 700 C C . ALA A 1 91 ? -2.385 -3.944 15.418 1.00 73.81 91 ALA A C 1
ATOM 702 O O . ALA A 1 91 ? -2.145 -5.113 15.716 1.00 73.81 91 ALA A O 1
ATOM 703 N N . ALA A 1 92 ? -1.652 -3.280 14.519 1.00 67.94 92 ALA A N 1
ATOM 704 C CA . ALA A 1 92 ? -0.487 -3.860 13.872 1.00 67.94 92 ALA A CA 1
ATOM 705 C C . ALA A 1 92 ? 0.686 -3.879 14.860 1.00 67.94 92 ALA A C 1
ATOM 707 O O . ALA A 1 92 ? 1.289 -2.845 15.147 1.00 67.94 92 ALA A O 1
ATOM 708 N N . ASP A 1 93 ? 1.015 -5.064 15.368 1.00 62.53 93 ASP A N 1
ATOM 709 C CA . ASP A 1 93 ? 2.256 -5.280 16.102 1.00 62.53 93 ASP A CA 1
ATOM 710 C C . ASP A 1 93 ? 3.411 -5.312 15.093 1.00 62.53 93 ASP A C 1
ATOM 712 O O . ASP A 1 93 ? 3.562 -6.257 14.318 1.00 62.53 93 ASP A O 1
ATOM 716 N N . VAL A 1 94 ? 4.190 -4.231 15.038 1.00 58.41 94 VAL A N 1
ATOM 717 C CA . VAL A 1 94 ? 5.417 -4.168 14.234 1.00 58.41 94 VAL A CA 1
ATOM 718 C C . VAL A 1 94 ? 6.569 -4.610 15.123 1.00 58.41 94 VAL A C 1
ATOM 720 O O . VAL A 1 94 ? 7.462 -3.839 15.469 1.00 58.41 94 VAL A O 1
ATOM 723 N N . THR A 1 95 ? 6.524 -5.870 15.536 1.00 53.69 95 THR A N 1
ATOM 724 C CA . THR A 1 95 ? 7.714 -6.560 16.012 1.00 53.69 95 THR A CA 1
ATOM 725 C C . THR A 1 95 ? 8.544 -6.901 14.780 1.00 53.69 95 THR A C 1
ATOM 727 O O . THR A 1 95 ? 8.036 -7.466 13.810 1.00 53.69 95 THR A O 1
ATOM 730 N N . GLU A 1 96 ? 9.807 -6.481 14.775 1.00 48.22 96 GLU A N 1
ATOM 731 C CA . GLU A 1 96 ? 10.734 -6.731 13.673 1.00 48.22 96 GLU A CA 1
ATOM 732 C C . GLU A 1 96 ? 10.716 -8.231 13.321 1.00 48.22 96 GLU A C 1
ATOM 734 O O . GLU A 1 96 ? 10.948 -9.057 14.213 1.00 48.22 96 GLU A O 1
ATOM 739 N N . PRO A 1 97 ? 10.413 -8.627 12.066 1.00 45.38 97 PRO A N 1
ATOM 740 C CA . PRO A 1 97 ? 10.586 -10.009 11.665 1.00 45.38 97 PRO A CA 1
ATOM 741 C C . PRO A 1 97 ? 12.083 -10.282 11.732 1.00 45.38 97 PRO A C 1
ATOM 743 O O . PRO A 1 97 ? 12.853 -9.854 10.874 1.00 45.38 97 PRO A O 1
ATOM 746 N N . THR A 1 98 ? 12.5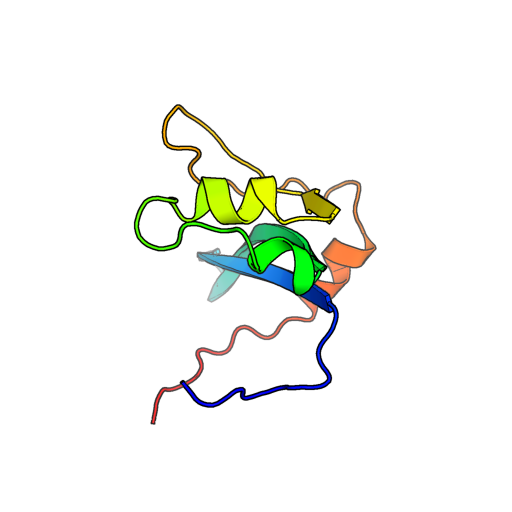02 -10.951 12.801 1.00 42.31 98 THR A N 1
ATOM 747 C CA . THR A 1 98 ? 13.861 -11.453 12.945 1.00 42.31 98 THR A CA 1
ATOM 748 C C . THR A 1 98 ? 14.088 -12.420 11.794 1.00 42.31 98 THR A C 1
ATOM 750 O O . THR A 1 98 ? 13.578 -13.540 11.787 1.00 42.31 98 THR A O 1
ATOM 753 N N . ALA A 1 99 ? 14.794 -11.944 10.770 1.00 39.22 99 ALA A N 1
ATOM 754 C CA . ALA A 1 99 ? 15.223 -12.766 9.660 1.00 39.22 99 ALA A CA 1
ATOM 755 C C . ALA A 1 99 ? 16.055 -13.926 10.225 1.00 39.22 99 ALA A C 1
ATOM 757 O O . ALA A 1 99 ? 17.044 -13.709 10.930 1.00 39.22 99 ALA A O 1
ATOM 758 N N . ARG A 1 100 ? 15.613 -15.151 9.944 1.00 33.06 100 ARG A N 1
ATOM 759 C CA . ARG A 1 100 ? 16.432 -16.357 10.021 1.00 33.06 100 ARG A CA 1
ATOM 760 C C . ARG A 1 100 ? 16.807 -16.778 8.614 1.00 33.06 100 ARG A C 1
ATOM 762 O O . ARG A 1 100 ? 15.933 -16.651 7.729 1.00 33.06 100 ARG A O 1
#

Sequence (100 aa):
MENLAPGLTAARAVVLRADRVDAYGRTQLSRMLAGRFERRSFDRVRWDAANAATAVNDTADNVMIGQKGAAKEPHPLDLRFEPELQALVNAADVTEPTAR

Foldseek 3Di:
DDDPCPPQFKDWDWDWDQPDQDPVRDGDIFTQKTFMFGPVLQPPDPPVPDDPVRSVVSGTPDMDGDFDDPVRDGDGGDCPPPVVVVVVVVPDDPDDPPDD

Radius of gyration: 15.72 Å; chains: 1; bounding box: 28×37×45 Å

pLDDT: mean 74.06, std 11.95, range [33.06, 91.81]